Protein AF-A0A531K953-F1 (afdb_monomer)

Mean predicted aligned error: 4.51 Å

Sequence (138 aa):
IKDQQAKLQPLRGEAFYTGSAIDYRPGVRIDRIDAGRRRLELSDGGTLPFDRLILATGSRPRMLSLPGSELSGVVSLRSLADARLIRELSAQSEDVVILGGGFIGLEIAATLKAAGRKVTVVEAVDRLLGRAVAPILS

Secondary structure (DSSP, 8-state):
---SS-PPPPSS-HHHHHHTT----TTPPEEEEETTTTEEEETTS-EEE-SS-------------STTTTSTT----SSHHHHHHHHHHHHT-SEEEEE--SHHHHHHHHHHHHTT-EEEEE-SSSSTTTTTS-GGG-

pLDDT: mean 93.87, std 5.38, range [62.56, 98.5]

Nearest PDB structures (foldseek):
  3fg2-assembly1_P  TM=9.325E-01  e=6.507E-09  Rhodopseudomonas palustris
  4emi-assembly1_A  TM=9.311E-01  e=1.247E-07  Pseudomonas putida
  4h4z-assembly1_A  TM=8.963E-01  e=4.089E-06  Acidovorax sp. KKS102
  8pxk-assembly1_A  TM=8.975E-01  e=4.089E-06  Pseudomonas sp. KKS102
  4h4p-assembly1_A  TM=8.863E-01  e=5.348E-06  Acidovorax sp. KKS102

Solvent-accessible surface area (backbone atoms only — not comparable to full-atom values): 9043 Å² total; per-residue (Å²): 90,88,60,92,81,71,68,94,74,70,98,62,62,72,67,58,34,64,76,65,76,45,92,80,64,83,94,66,48,78,75,44,79,39,77,92,79,30,31,36,34,32,72,86,75,45,72,45,78,53,95,73,86,85,91,81,84,80,84,77,82,84,78,68,95,53,97,67,49,82,39,92,87,56,79,72,80,86,50,74,65,35,34,47,50,52,40,60,55,49,72,79,37,60,71,45,80,37,85,37,39,39,69,72,40,47,56,50,44,53,53,42,40,76,70,73,33,49,64,46,77,47,55,94,59,100,49,48,37,63,92,79,52,63,73,90,82,80

Structure (mmCIF, N/CA/C/O backbone):
data_AF-A0A531K953-F1
#
_entry.id   AF-A0A531K953-F1
#
loop_
_atom_site.group_PDB
_atom_site.id
_atom_site.type_symbol
_atom_site.label_atom_id
_atom_site.label_alt_id
_atom_site.label_comp_id
_atom_site.label_asym_id
_atom_site.label_entity_id
_atom_site.label_seq_id
_atom_site.pdbx_PDB_ins_code
_atom_site.Cartn_x
_atom_site.Cartn_y
_atom_site.Cartn_z
_atom_site.occupancy
_atom_site.B_iso_or_equiv
_atom_site.auth_seq_id
_atom_site.auth_comp_id
_atom_site.auth_asym_id
_atom_site.auth_atom_id
_atom_site.pdbx_PDB_model_num
ATOM 1 N N . ILE A 1 1 ? 2.389 5.217 10.455 1.00 62.56 1 ILE A N 1
ATOM 2 C CA . ILE A 1 1 ? 1.721 5.127 11.785 1.00 62.56 1 ILE A CA 1
ATOM 3 C C . ILE A 1 1 ? 2.684 4.999 12.973 1.00 62.56 1 ILE A C 1
ATOM 5 O O . ILE A 1 1 ? 2.381 5.552 14.020 1.00 62.56 1 ILE A O 1
ATOM 9 N N . LYS A 1 2 ? 3.845 4.335 12.865 1.00 73.81 2 LYS A N 1
ATOM 10 C CA . LYS A 1 2 ? 4.760 4.185 14.019 1.00 73.81 2 LYS A CA 1
ATOM 11 C C . LYS A 1 2 ? 5.747 5.354 14.155 1.00 73.81 2 LYS A C 1
ATOM 13 O O . LYS A 1 2 ? 5.699 6.061 15.147 1.00 73.81 2 LYS A O 1
ATOM 18 N N . ASP A 1 3 ? 6.455 5.711 13.087 1.00 80.06 3 ASP A N 1
ATOM 19 C CA . ASP A 1 3 ? 7.353 6.882 13.032 1.00 80.06 3 ASP A CA 1
ATOM 20 C C . ASP A 1 3 ? 6.767 8.022 12.161 1.00 80.06 3 ASP A C 1
ATOM 22 O O . ASP A 1 3 ? 6.107 7.755 11.149 1.00 80.06 3 ASP A O 1
ATOM 26 N N . GLN A 1 4 ? 6.851 9.276 12.621 1.00 71.62 4 GLN A N 1
ATOM 27 C CA . GLN A 1 4 ? 6.382 10.470 11.892 1.00 71.62 4 GLN A CA 1
ATOM 28 C C . GLN A 1 4 ? 7.381 10.925 10.825 1.00 71.62 4 GLN A C 1
ATOM 30 O O . GLN A 1 4 ? 6.971 11.425 9.781 1.00 71.62 4 GLN A O 1
ATOM 35 N N . GLN A 1 5 ? 8.674 10.719 11.063 1.00 79.06 5 GLN A N 1
ATOM 36 C CA . GLN A 1 5 ? 9.751 11.150 10.174 1.00 79.06 5 GLN A CA 1
ATOM 37 C C . GLN A 1 5 ? 10.170 10.053 9.190 1.00 79.06 5 GLN A C 1
ATOM 39 O O . GLN A 1 5 ? 11.076 10.268 8.386 1.00 79.06 5 GLN A O 1
ATOM 44 N N . ALA A 1 6 ? 9.485 8.904 9.213 1.00 78.12 6 ALA A N 1
ATOM 45 C CA . ALA A 1 6 ? 9.732 7.780 8.324 1.00 78.12 6 ALA A CA 1
ATOM 46 C C . ALA A 1 6 ? 9.806 8.235 6.858 1.00 78.12 6 ALA A C 1
ATOM 48 O O . ALA A 1 6 ? 8.817 8.686 6.262 1.00 78.12 6 ALA A O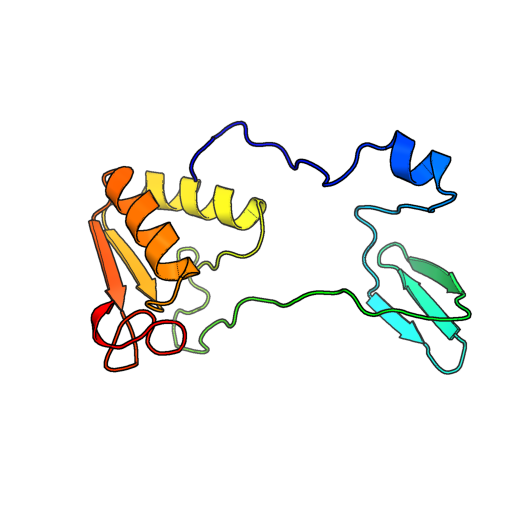 1
ATOM 49 N N . LYS A 1 7 ? 10.997 8.095 6.276 1.00 80.94 7 LYS A N 1
ATOM 50 C CA . LYS A 1 7 ? 11.269 8.309 4.852 1.00 80.94 7 LYS A CA 1
ATOM 51 C C . LYS A 1 7 ? 11.143 6.983 4.107 1.00 80.94 7 LYS A C 1
ATOM 53 O O . LYS A 1 7 ? 11.294 5.916 4.700 1.00 80.94 7 LYS A O 1
ATOM 58 N N . LEU A 1 8 ? 10.878 7.050 2.803 1.00 81.25 8 LEU A N 1
ATOM 59 C CA . LEU A 1 8 ? 11.010 5.872 1.947 1.00 81.25 8 LEU A CA 1
ATOM 60 C C . LEU A 1 8 ? 12.460 5.392 2.020 1.00 81.25 8 LEU A C 1
ATOM 62 O O . LEU A 1 8 ? 13.374 6.137 1.675 1.00 81.25 8 LEU A O 1
ATOM 66 N N . GLN A 1 9 ? 12.652 4.165 2.492 1.00 82.19 9 GLN A N 1
ATOM 67 C CA . GLN A 1 9 ? 13.951 3.510 2.492 1.00 82.19 9 GLN A CA 1
ATOM 68 C C . GLN A 1 9 ? 14.014 2.585 1.277 1.00 82.19 9 GLN A C 1
ATOM 70 O O . GLN A 1 9 ? 13.210 1.652 1.187 1.00 82.19 9 GLN A O 1
ATOM 75 N N . PRO A 1 10 ? 14.916 2.835 0.315 1.00 86.12 10 PRO A N 1
ATOM 76 C CA . PRO A 1 10 ? 15.090 1.915 -0.792 1.00 86.12 10 PRO A CA 1
ATOM 77 C C . PRO A 1 10 ? 15.714 0.612 -0.276 1.00 86.12 10 PRO A C 1
ATOM 79 O O . PRO A 1 10 ? 16.530 0.617 0.643 1.00 86.12 10 PRO A O 1
ATOM 82 N N . LEU A 1 11 ? 15.360 -0.520 -0.891 1.00 90.12 11 LEU A N 1
ATOM 83 C CA . LEU A 1 11 ? 15.914 -1.829 -0.510 1.00 90.12 11 LEU A CA 1
ATOM 84 C C . LEU A 1 11 ? 17.431 -1.928 -0.755 1.00 90.12 11 LEU A C 1
ATOM 86 O O . LEU A 1 11 ? 18.113 -2.755 -0.145 1.00 90.12 11 LEU A O 1
ATOM 90 N N . ARG A 1 12 ? 17.950 -1.112 -1.677 1.00 93.44 12 ARG A N 1
ATOM 91 C CA . ARG A 1 12 ? 19.366 -0.978 -2.032 1.00 93.44 12 ARG A CA 1
ATOM 92 C C . ARG A 1 12 ? 19.687 0.495 -2.271 1.00 93.44 12 ARG A C 1
ATOM 94 O O . ARG A 1 12 ? 18.834 1.228 -2.766 1.00 93.44 12 ARG A O 1
ATOM 101 N N . GLY A 1 13 ? 20.902 0.916 -1.924 1.00 90.94 13 GLY A N 1
ATOM 102 C CA . GLY A 1 13 ? 21.390 2.266 -2.219 1.00 90.94 13 GLY A CA 1
ATOM 103 C C . GLY A 1 13 ? 21.644 2.477 -3.714 1.00 90.94 13 GLY A C 1
ATOM 104 O O . GLY A 1 13 ? 21.780 1.515 -4.465 1.00 90.94 13 GLY A O 1
ATOM 105 N N . GLU A 1 14 ? 21.741 3.734 -4.140 1.00 88.81 14 GLU A N 1
ATOM 106 C CA . GLU A 1 14 ? 21.890 4.123 -5.551 1.00 88.81 14 GLU A CA 1
ATOM 107 C C . GLU A 1 14 ? 23.093 3.461 -6.247 1.00 88.81 14 GLU A C 1
ATOM 109 O O . GLU A 1 14 ? 22.958 2.941 -7.353 1.00 88.81 14 GLU A O 1
ATOM 114 N N . ALA A 1 15 ? 24.231 3.370 -5.547 1.00 92.38 15 ALA A N 1
ATOM 115 C CA . ALA A 1 15 ? 25.461 2.750 -6.046 1.00 92.38 15 ALA A CA 1
ATOM 116 C C . ALA A 1 15 ? 25.292 1.284 -6.493 1.00 92.38 15 ALA A C 1
ATOM 118 O O . ALA A 1 15 ? 26.032 0.811 -7.351 1.00 92.38 15 ALA A O 1
ATOM 119 N N . PHE A 1 16 ? 24.317 0.557 -5.935 1.00 95.62 16 PHE A N 1
ATOM 120 C CA . PHE A 1 16 ? 24.026 -0.811 -6.362 1.00 95.62 16 PHE A CA 1
ATOM 121 C C . PHE A 1 16 ? 23.500 -0.853 -7.800 1.00 95.62 16 PHE A C 1
ATOM 123 O O . PHE A 1 16 ? 23.901 -1.721 -8.571 1.00 95.62 16 PHE A O 1
ATOM 130 N N . TYR A 1 17 ? 22.612 0.074 -8.166 1.00 94.19 17 TYR A N 1
ATOM 131 C CA . TYR A 1 17 ? 21.975 0.083 -9.482 1.00 94.19 17 TYR A CA 1
ATOM 132 C C . TYR A 1 17 ? 22.972 0.484 -10.564 1.00 94.19 17 TYR A C 1
ATOM 134 O O . TYR A 1 17 ? 23.128 -0.240 -11.545 1.00 94.19 17 TYR A O 1
ATOM 142 N N . THR A 1 18 ? 23.717 1.572 -10.342 1.00 92.19 18 THR A N 1
ATOM 143 C CA . THR A 1 18 ? 24.754 2.026 -11.279 1.00 92.19 18 THR A CA 1
ATOM 144 C C . THR A 1 18 ? 25.864 0.987 -11.432 1.00 92.19 18 THR A C 1
ATOM 146 O O . THR A 1 18 ? 26.222 0.642 -12.557 1.00 92.19 18 THR A O 1
ATOM 149 N N . GLY A 1 19 ? 26.342 0.408 -10.324 1.00 95.94 19 GLY A N 1
ATOM 150 C CA . GLY A 1 19 ? 27.360 -0.647 -10.333 1.00 95.94 19 GLY A CA 1
ATOM 151 C C . GLY A 1 19 ? 26.906 -1.968 -10.967 1.00 95.94 19 GLY A C 1
ATOM 152 O O . GLY A 1 19 ? 27.748 -2.747 -11.404 1.00 95.94 19 GLY A O 1
ATOM 153 N N . SER A 1 20 ? 25.594 -2.210 -11.058 1.00 96.81 20 SER A N 1
ATOM 154 C CA . SER A 1 20 ? 25.011 -3.416 -11.669 1.00 96.81 20 SER A CA 1
ATOM 155 C C . SER A 1 20 ? 24.459 -3.178 -13.080 1.00 96.81 20 SER A C 1
ATOM 157 O O . SER A 1 20 ? 23.746 -4.036 -13.597 1.00 96.81 20 SER A O 1
ATOM 159 N N . ALA A 1 21 ? 24.747 -2.021 -13.692 1.00 95.25 21 ALA A N 1
ATOM 160 C CA . ALA A 1 21 ? 24.204 -1.613 -14.993 1.00 95.25 21 ALA A CA 1
ATOM 161 C C . ALA A 1 21 ? 22.660 -1.656 -15.063 1.00 95.25 21 ALA A C 1
ATOM 163 O O . ALA A 1 21 ? 22.073 -2.030 -16.078 1.00 95.25 21 ALA A O 1
ATOM 164 N N . ILE A 1 22 ? 21.994 -1.270 -13.971 1.00 95.88 22 ILE A N 1
ATOM 165 C CA . ILE A 1 22 ? 20.535 -1.175 -13.885 1.00 95.88 22 ILE A CA 1
ATOM 166 C C . ILE A 1 22 ? 20.122 0.285 -14.076 1.00 95.88 22 ILE A C 1
ATOM 168 O O . ILE A 1 22 ? 20.401 1.133 -13.230 1.00 95.88 22 ILE A O 1
ATOM 172 N N . ASP A 1 23 ? 19.399 0.562 -15.161 1.00 93.69 23 ASP A N 1
ATOM 173 C CA . ASP A 1 23 ? 18.714 1.841 -15.365 1.00 93.69 23 ASP A CA 1
ATOM 174 C C . ASP A 1 23 ? 17.455 1.899 -14.481 1.00 93.69 23 ASP A C 1
ATOM 176 O O . ASP A 1 23 ? 16.412 1.314 -14.790 1.00 93.69 23 ASP A O 1
ATOM 180 N N . TYR A 1 24 ? 17.579 2.555 -13.327 1.00 93.06 24 TYR A N 1
ATOM 181 C CA . TYR A 1 24 ? 16.508 2.689 -12.346 1.00 93.06 24 TYR A CA 1
ATOM 182 C C . TYR A 1 24 ? 15.767 4.019 -12.517 1.00 93.06 24 TYR A C 1
ATOM 184 O O . TYR A 1 24 ? 16.327 5.089 -12.293 1.00 93.06 24 TYR A O 1
ATOM 192 N N . ARG A 1 25 ? 14.473 3.945 -12.854 1.00 91.88 25 ARG A N 1
ATOM 193 C CA . ARG A 1 25 ? 13.619 5.111 -13.145 1.00 91.88 25 ARG A CA 1
ATOM 194 C C . ARG A 1 25 ? 12.462 5.248 -12.141 1.00 91.88 25 ARG A C 1
ATOM 196 O O . ARG A 1 25 ? 11.319 4.925 -12.474 1.00 91.88 25 ARG A O 1
ATOM 203 N N . PRO A 1 26 ? 12.720 5.671 -10.888 1.00 90.00 26 PRO A N 1
ATOM 204 C CA . PRO A 1 26 ? 11.663 5.865 -9.899 1.00 90.00 26 PRO A CA 1
ATOM 205 C C . PRO A 1 26 ? 10.718 6.993 -10.319 1.00 90.00 26 PRO A C 1
ATOM 207 O O . PRO A 1 26 ? 11.117 7.946 -10.979 1.00 90.00 26 PRO A O 1
ATOM 210 N N . GLY A 1 27 ? 9.451 6.901 -9.916 1.00 89.38 27 GLY A N 1
ATOM 211 C CA . GLY A 1 27 ? 8.443 7.919 -10.234 1.00 89.38 27 GLY A CA 1
ATOM 212 C C . GLY A 1 27 ? 7.907 7.869 -11.670 1.00 89.38 27 GLY A C 1
ATOM 213 O O . GLY A 1 27 ? 6.906 8.521 -11.949 1.00 89.38 27 GLY A O 1
ATOM 214 N N . VAL A 1 28 ? 8.494 7.057 -12.553 1.00 95.19 28 VAL A N 1
ATOM 215 C CA . VAL A 1 28 ? 7.985 6.831 -13.910 1.00 95.19 28 VAL A CA 1
ATOM 216 C C . VAL A 1 28 ? 6.954 5.706 -13.884 1.00 95.19 28 VAL A C 1
ATOM 218 O O . VAL A 1 28 ? 7.267 4.566 -13.533 1.00 95.19 28 VAL A O 1
ATOM 221 N N . ARG A 1 29 ? 5.709 6.011 -14.260 1.00 97.06 29 ARG A N 1
ATOM 222 C CA . ARG A 1 29 ? 4.643 5.012 -14.387 1.00 97.06 29 ARG A CA 1
ATOM 223 C C . ARG A 1 29 ? 4.548 4.541 -15.836 1.00 97.06 29 ARG A C 1
ATOM 225 O O . ARG A 1 29 ? 4.657 5.339 -16.760 1.00 97.06 29 ARG A O 1
ATOM 232 N N . ILE A 1 30 ? 4.324 3.243 -16.027 1.00 97.81 30 ILE A N 1
ATOM 233 C CA . ILE A 1 30 ? 3.972 2.675 -17.332 1.00 97.81 30 ILE A CA 1
ATOM 234 C C . ILE A 1 30 ? 2.451 2.726 -17.473 1.00 97.81 30 ILE A C 1
ATOM 236 O O . ILE A 1 30 ? 1.751 2.096 -16.678 1.00 97.81 30 ILE A O 1
ATOM 240 N N . ASP A 1 31 ? 1.954 3.454 -18.470 1.00 97.19 31 ASP A N 1
ATOM 241 C CA . ASP A 1 31 ? 0.518 3.610 -18.729 1.00 97.19 31 ASP A CA 1
ATOM 242 C C . ASP A 1 31 ? 0.001 2.572 -19.733 1.00 97.19 31 ASP A C 1
ATOM 244 O O . ASP A 1 31 ? -1.120 2.078 -19.588 1.00 97.19 31 ASP A O 1
ATOM 248 N N . ARG A 1 32 ? 0.823 2.174 -20.717 1.00 97.69 32 ARG A N 1
ATOM 249 C CA . ARG A 1 32 ? 0.450 1.156 -21.711 1.00 97.69 32 ARG A CA 1
ATOM 250 C C . ARG A 1 32 ? 1.608 0.234 -22.069 1.00 97.69 32 ARG A C 1
ATOM 252 O O . ARG A 1 32 ? 2.762 0.649 -22.145 1.00 97.69 32 ARG A O 1
ATOM 259 N N . ILE A 1 33 ? 1.267 -1.023 -22.350 1.00 98.31 33 ILE A N 1
ATOM 260 C CA . ILE A 1 33 ? 2.164 -2.016 -22.944 1.00 98.31 33 ILE A CA 1
ATOM 261 C C . ILE A 1 33 ? 1.677 -2.302 -24.366 1.00 98.31 33 ILE A C 1
ATOM 263 O O . ILE A 1 33 ? 0.561 -2.779 -24.566 1.00 98.31 33 ILE A O 1
ATOM 267 N N . ASP A 1 34 ? 2.525 -2.037 -25.353 1.00 96.94 34 ASP A N 1
ATOM 268 C CA . ASP A 1 34 ? 2.347 -2.448 -26.741 1.00 96.94 34 ASP A CA 1
ATOM 269 C C . ASP A 1 34 ? 3.208 -3.684 -27.010 1.00 96.94 34 ASP A C 1
ATOM 271 O O . ASP A 1 34 ? 4.383 -3.585 -27.365 1.00 96.94 34 ASP A O 1
ATOM 275 N N . ALA A 1 35 ? 2.643 -4.872 -26.789 1.00 95.81 35 ALA A N 1
ATOM 276 C CA . ALA A 1 35 ? 3.384 -6.120 -26.962 1.00 95.81 35 ALA A CA 1
ATOM 277 C C . ALA A 1 35 ? 3.727 -6.403 -28.436 1.00 95.81 35 ALA A C 1
ATOM 279 O O . ALA A 1 35 ? 4.778 -6.980 -28.712 1.00 95.81 35 ALA A O 1
ATOM 280 N N . GLY A 1 36 ? 2.880 -5.963 -29.375 1.00 96.56 36 GLY A N 1
ATOM 281 C CA . GLY A 1 36 ? 3.092 -6.160 -30.811 1.00 96.56 36 GLY A CA 1
ATOM 282 C C . GLY A 1 36 ? 4.297 -5.378 -31.329 1.00 96.56 36 GLY A C 1
ATOM 283 O O . GLY A 1 36 ? 5.107 -5.913 -32.080 1.00 96.56 36 GLY A O 1
ATOM 284 N N . ARG A 1 37 ? 4.460 -4.133 -30.868 1.00 97.06 37 ARG A N 1
ATOM 285 C CA . ARG A 1 37 ? 5.617 -3.279 -31.194 1.00 97.06 37 ARG A CA 1
ATOM 286 C C . ARG A 1 37 ? 6.755 -3.372 -30.177 1.00 97.06 37 ARG A C 1
ATOM 288 O O . ARG A 1 37 ? 7.750 -2.672 -30.324 1.00 97.06 37 ARG A O 1
ATOM 295 N N . ARG A 1 38 ? 6.585 -4.200 -29.142 1.00 97.88 38 ARG A N 1
ATOM 296 C CA . ARG A 1 38 ? 7.469 -4.331 -27.976 1.00 97.88 38 ARG A CA 1
ATOM 297 C C . ARG A 1 38 ? 7.898 -2.984 -27.386 1.00 97.88 38 ARG A C 1
ATOM 299 O O . ARG A 1 38 ? 9.083 -2.694 -27.224 1.00 97.88 38 ARG A O 1
ATOM 306 N N . ARG A 1 39 ? 6.908 -2.142 -27.086 1.00 98.12 39 ARG A N 1
ATOM 307 C CA . ARG A 1 39 ? 7.108 -0.782 -26.575 1.00 98.12 39 ARG A CA 1
ATOM 308 C C . ARG A 1 39 ? 6.245 -0.517 -25.347 1.00 98.12 39 ARG A C 1
ATOM 310 O O . ARG A 1 39 ? 5.099 -0.948 -25.282 1.00 98.12 39 ARG A O 1
ATOM 317 N N . LEU A 1 40 ? 6.786 0.219 -24.389 1.00 98.00 40 LEU A N 1
ATOM 318 C CA . LEU A 1 40 ? 6.062 0.784 -23.256 1.00 98.00 40 LEU A CA 1
ATOM 319 C C . LEU A 1 40 ? 5.738 2.248 -23.541 1.00 98.00 40 LEU A C 1
ATOM 321 O O . LEU A 1 40 ? 6.551 2.952 -24.140 1.00 98.00 40 LEU A O 1
ATOM 325 N N . GLU A 1 41 ? 4.576 2.699 -23.086 1.00 97.88 41 GLU A N 1
ATOM 326 C CA . GLU A 1 41 ? 4.217 4.116 -23.036 1.00 97.88 41 GLU A CA 1
ATOM 327 C C . GLU A 1 41 ? 4.249 4.570 -21.584 1.00 97.88 41 GLU A C 1
ATOM 329 O O . GLU A 1 41 ? 3.663 3.935 -20.700 1.00 97.88 41 GLU A O 1
ATOM 334 N N . LEU A 1 42 ? 5.007 5.631 -21.349 1.00 97.38 42 LEU A N 1
ATOM 335 C CA . LEU A 1 42 ? 5.302 6.167 -20.034 1.00 97.38 42 LEU A CA 1
ATOM 336 C C . LEU A 1 42 ? 4.338 7.315 -19.721 1.00 97.38 42 LEU A C 1
ATOM 338 O O . LEU A 1 42 ? 3.860 8.005 -20.620 1.00 97.38 42 LEU A O 1
ATOM 342 N N . SER A 1 43 ? 4.089 7.559 -18.438 1.00 96.19 43 SER A N 1
ATOM 343 C CA . SER A 1 43 ? 3.189 8.625 -17.983 1.00 96.19 43 SER A CA 1
ATOM 344 C C . SER A 1 43 ? 3.665 10.042 -18.311 1.00 96.19 43 SER A C 1
ATOM 346 O O . SER A 1 43 ? 2.888 10.985 -18.212 1.00 96.19 43 SER A O 1
ATOM 348 N N . ASP A 1 44 ? 4.937 10.209 -18.670 1.00 94.00 44 ASP A N 1
ATOM 349 C CA . ASP A 1 44 ? 5.525 11.473 -19.129 1.00 94.00 44 ASP A CA 1
ATOM 350 C C . ASP A 1 44 ? 5.399 11.674 -20.656 1.00 94.00 44 ASP A C 1
ATOM 352 O O . ASP A 1 44 ? 5.946 12.627 -21.206 1.00 94.00 44 ASP A O 1
ATOM 356 N N . GLY A 1 45 ? 4.682 10.780 -21.351 1.00 93.94 45 GLY A N 1
ATOM 357 C CA . GLY A 1 45 ? 4.542 10.775 -22.810 1.00 93.94 45 GLY A CA 1
ATOM 358 C C . GLY A 1 45 ? 5.709 10.104 -23.544 1.00 93.94 45 GLY A C 1
ATOM 359 O O . GLY A 1 45 ? 5.660 9.945 -24.765 1.00 93.94 45 GLY A O 1
ATOM 360 N N . GLY A 1 46 ? 6.747 9.683 -22.818 1.00 95.31 46 GLY A N 1
ATOM 361 C CA . GLY A 1 46 ? 7.883 8.955 -23.353 1.00 95.31 46 GLY A CA 1
ATOM 362 C C . GLY A 1 46 ? 7.536 7.529 -23.773 1.00 95.31 46 GLY A C 1
ATOM 363 O O . GLY A 1 46 ? 6.473 6.978 -23.473 1.00 95.31 46 GLY A O 1
ATOM 364 N N . THR A 1 47 ? 8.475 6.899 -24.478 1.00 97.00 47 THR A N 1
ATOM 365 C CA . THR A 1 47 ? 8.330 5.504 -24.898 1.00 97.00 47 THR A CA 1
ATOM 366 C C . THR A 1 47 ? 9.621 4.736 -24.678 1.00 97.00 47 THR A C 1
ATOM 368 O O . THR A 1 47 ? 10.705 5.300 -24.829 1.00 97.00 47 THR A O 1
ATOM 371 N N . LEU A 1 48 ? 9.509 3.457 -24.318 1.00 97.31 48 LEU A N 1
ATOM 372 C CA . LEU A 1 48 ? 10.663 2.600 -24.044 1.00 97.31 48 LEU A CA 1
ATOM 373 C C . LEU A 1 48 ? 10.527 1.265 -24.792 1.00 97.31 48 LEU A C 1
ATOM 375 O O . LEU A 1 48 ? 9.531 0.569 -24.580 1.00 97.31 48 LEU A O 1
ATOM 379 N N . PRO A 1 49 ? 11.470 0.891 -25.673 1.00 97.81 49 PRO A N 1
ATOM 380 C CA . PRO A 1 49 ? 11.461 -0.427 -26.300 1.00 97.81 49 PRO A CA 1
ATOM 381 C C . PRO A 1 49 ? 11.875 -1.515 -25.299 1.00 97.81 49 PRO A C 1
ATOM 383 O O . PRO A 1 49 ? 12.569 -1.239 -24.321 1.00 97.81 49 PRO A O 1
ATOM 386 N N . PHE A 1 50 ? 11.478 -2.761 -25.554 1.00 97.88 50 PHE A N 1
ATOM 387 C CA . PHE A 1 50 ? 11.940 -3.913 -24.780 1.00 97.88 50 PHE A CA 1
ATOM 388 C C . PHE A 1 50 ? 12.092 -5.171 -25.643 1.00 97.88 50 PHE A C 1
ATOM 390 O O . PHE A 1 50 ? 11.331 -5.401 -26.575 1.00 97.88 50 PHE A O 1
ATOM 397 N N . ASP A 1 51 ? 13.018 -6.058 -25.280 1.00 97.81 51 ASP A N 1
ATOM 398 C CA . ASP A 1 51 ? 13.095 -7.411 -25.861 1.00 97.81 51 ASP A CA 1
ATOM 399 C C . ASP A 1 51 ? 12.354 -8.450 -25.018 1.00 97.81 51 ASP A C 1
ATOM 401 O O . ASP A 1 51 ? 11.794 -9.433 -25.523 1.00 97.81 51 ASP A O 1
ATOM 405 N N . ARG A 1 52 ? 12.369 -8.228 -23.702 1.00 97.69 52 ARG A N 1
ATOM 406 C CA . ARG A 1 52 ? 11.715 -9.033 -22.674 1.00 97.69 52 ARG A CA 1
ATOM 407 C C . ARG A 1 52 ? 11.098 -8.093 -21.648 1.00 97.69 52 ARG A C 1
ATOM 409 O O . ARG A 1 52 ? 11.707 -7.093 -21.284 1.00 97.69 52 ARG A O 1
ATOM 416 N N . LEU A 1 53 ? 9.897 -8.432 -21.190 1.00 97.69 53 LEU A N 1
ATOM 417 C CA . LEU A 1 53 ? 9.151 -7.646 -20.214 1.00 97.69 53 LEU A CA 1
ATOM 418 C C . LEU A 1 53 ? 8.776 -8.526 -19.023 1.00 97.69 53 LEU A C 1
ATOM 420 O O . LEU A 1 53 ? 8.140 -9.563 -19.196 1.00 97.69 53 LEU A O 1
ATOM 424 N N . ILE A 1 54 ? 9.152 -8.088 -17.822 1.00 97.62 54 ILE A N 1
ATOM 425 C CA . ILE A 1 54 ? 8.748 -8.707 -16.557 1.00 97.62 54 ILE A CA 1
ATOM 426 C C . ILE A 1 54 ? 7.729 -7.786 -15.890 1.00 97.62 54 ILE A C 1
ATOM 428 O O . ILE A 1 54 ? 8.013 -6.616 -15.633 1.00 97.62 54 ILE A O 1
ATOM 432 N N . LEU A 1 55 ? 6.545 -8.316 -15.587 1.00 97.00 55 LEU A N 1
ATOM 433 C CA . LEU A 1 55 ? 5.515 -7.581 -14.860 1.00 97.00 55 LEU A CA 1
ATOM 434 C C . LEU A 1 55 ? 5.681 -7.806 -13.357 1.00 97.00 55 LEU A C 1
ATOM 436 O O . LEU A 1 55 ? 5.375 -8.874 -12.837 1.00 97.00 55 LEU A O 1
ATOM 440 N N . ALA A 1 56 ? 6.151 -6.771 -12.665 1.00 97.00 56 ALA A N 1
ATOM 441 C CA . ALA A 1 56 ? 6.359 -6.759 -11.217 1.00 97.00 56 ALA A CA 1
ATOM 442 C C . ALA A 1 56 ? 5.517 -5.666 -10.526 1.00 97.00 56 ALA A C 1
ATOM 444 O O . ALA A 1 56 ? 5.956 -5.017 -9.581 1.00 97.00 56 ALA A O 1
ATOM 445 N N . THR A 1 57 ? 4.289 -5.433 -11.002 1.00 96.06 57 THR A N 1
ATOM 446 C CA . THR A 1 57 ? 3.424 -4.310 -10.580 1.00 96.06 57 THR A CA 1
ATOM 447 C C . THR A 1 57 ? 2.766 -4.490 -9.207 1.00 96.06 57 THR A C 1
ATOM 449 O O . THR A 1 57 ? 2.069 -3.594 -8.728 1.00 96.06 57 THR A O 1
ATOM 452 N N . GLY A 1 58 ? 2.955 -5.645 -8.563 1.00 96.25 58 GLY A N 1
ATOM 453 C CA . GLY A 1 58 ? 2.347 -5.965 -7.275 1.00 96.25 58 GLY A CA 1
ATOM 454 C C . GLY A 1 58 ? 0.817 -6.032 -7.332 1.00 96.25 58 GLY A C 1
ATOM 455 O O . GLY A 1 58 ? 0.232 -6.476 -8.319 1.00 96.25 58 GLY A O 1
ATOM 456 N N . SER A 1 59 ? 0.161 -5.609 -6.250 1.00 95.88 59 SER A N 1
ATOM 457 C CA . SER A 1 59 ? -1.298 -5.669 -6.088 1.00 95.88 59 SER A CA 1
ATOM 458 C C . SER A 1 59 ? -1.841 -4.403 -5.426 1.00 95.88 59 SER A C 1
ATOM 460 O O . SER A 1 59 ? -1.090 -3.638 -4.810 1.00 95.88 59 SER A O 1
ATOM 462 N N . ARG A 1 60 ? -3.159 -4.206 -5.529 1.00 95.06 60 ARG A N 1
ATOM 463 C CA . ARG A 1 60 ? -3.901 -3.094 -4.920 1.00 95.06 60 ARG A CA 1
ATOM 464 C C . ARG A 1 60 ? -4.877 -3.619 -3.859 1.00 95.06 60 ARG A C 1
ATOM 466 O O . ARG A 1 60 ? -5.376 -4.735 -4.026 1.00 95.06 60 ARG A O 1
ATOM 473 N N . PRO A 1 61 ? -5.161 -2.853 -2.789 1.00 95.44 61 PRO A N 1
ATOM 474 C CA . PRO A 1 61 ? -6.228 -3.191 -1.856 1.00 95.44 61 PRO A CA 1
ATOM 475 C C . PRO A 1 61 ? -7.570 -3.321 -2.576 1.00 95.44 61 PRO A C 1
ATOM 477 O O . PRO A 1 61 ? -7.867 -2.566 -3.501 1.00 95.44 61 PRO A O 1
ATOM 480 N N . ARG A 1 62 ? -8.390 -4.273 -2.132 1.00 93.56 62 ARG A N 1
ATOM 481 C CA . ARG A 1 62 ? -9.774 -4.394 -2.589 1.00 93.56 62 ARG A CA 1
ATOM 482 C C . ARG A 1 62 ? -10.636 -3.421 -1.793 1.00 93.56 62 ARG A C 1
ATOM 484 O O . ARG A 1 62 ? -10.829 -3.633 -0.598 1.00 93.56 62 ARG A O 1
ATOM 491 N N . MET A 1 63 ? -11.170 -2.404 -2.460 1.00 92.44 63 MET A N 1
ATOM 492 C CA . MET A 1 63 ? -12.203 -1.541 -1.886 1.00 92.44 63 MET A CA 1
ATOM 493 C C . MET A 1 63 ? -13.564 -2.237 -1.971 1.00 92.44 63 MET A C 1
ATOM 495 O O . MET A 1 63 ? -13.822 -3.003 -2.902 1.00 92.44 63 MET A O 1
ATOM 499 N N . LEU A 1 64 ? -14.420 -2.012 -0.976 1.00 91.00 64 LEU A N 1
ATOM 500 C CA . LEU A 1 64 ? -15.781 -2.537 -0.983 1.00 91.00 64 LEU A CA 1
ATOM 501 C C . LEU A 1 64 ? -16.693 -1.567 -1.736 1.00 91.00 64 LEU A C 1
ATOM 503 O O . LEU A 1 64 ? -16.718 -0.385 -1.419 1.00 91.00 64 LEU A O 1
ATOM 507 N N . SER A 1 65 ? -17.461 -2.069 -2.700 1.00 92.56 65 SER A N 1
ATOM 508 C CA . SER A 1 65 ? -18.444 -1.274 -3.441 1.00 92.56 65 SER A CA 1
ATOM 509 C C . SER A 1 65 ? -19.764 -1.228 -2.671 1.00 92.56 65 SER A C 1
ATOM 511 O O . SER A 1 65 ? -20.633 -2.074 -2.872 1.00 92.56 65 SER A O 1
ATOM 513 N N . LEU A 1 66 ? -19.895 -0.272 -1.751 1.00 92.25 66 LEU A N 1
ATOM 514 C CA . LEU A 1 66 ? -21.091 -0.077 -0.926 1.00 92.25 66 LEU A CA 1
ATOM 515 C C . LEU A 1 66 ? -21.369 1.415 -0.698 1.00 92.25 66 LEU A C 1
ATOM 517 O O . LEU A 1 66 ? -20.435 2.216 -0.776 1.00 92.25 66 LEU A O 1
ATOM 521 N N . PRO A 1 67 ? -22.626 1.815 -0.423 1.00 96.44 67 PRO A N 1
ATOM 522 C CA . PRO A 1 67 ? -22.955 3.213 -0.164 1.00 96.44 67 PRO A CA 1
ATOM 523 C C . PRO A 1 67 ? -22.059 3.814 0.928 1.00 96.44 67 PRO A C 1
ATOM 525 O O . PRO A 1 67 ? -21.990 3.291 2.036 1.00 96.44 67 PRO A O 1
ATOM 528 N N . GLY A 1 68 ? -21.364 4.906 0.600 1.00 94.12 68 GLY A N 1
ATOM 529 C CA . GLY A 1 68 ? -20.423 5.571 1.506 1.00 94.12 68 GLY A CA 1
ATOM 530 C C . GLY A 1 68 ? -18.965 5.097 1.417 1.00 94.12 68 GLY A C 1
ATOM 531 O O . GLY A 1 68 ? -18.139 5.620 2.159 1.00 94.12 68 GLY A O 1
ATOM 532 N N . SER A 1 69 ? -18.611 4.179 0.505 1.00 93.69 69 SER A N 1
ATOM 533 C CA . SER A 1 69 ? -17.218 3.725 0.310 1.00 93.69 69 SER A CA 1
ATOM 534 C C . SER A 1 69 ? -16.239 4.831 -0.093 1.00 93.69 69 SER A C 1
ATOM 536 O O . SER A 1 69 ? -15.041 4.679 0.114 1.00 93.69 69 SER A O 1
ATOM 538 N N . GLU A 1 70 ? -16.753 5.934 -0.642 1.00 93.31 70 GLU A N 1
ATOM 539 C CA . GLU A 1 70 ? -15.972 7.086 -1.109 1.00 93.31 70 GLU A CA 1
ATOM 540 C C . GLU A 1 70 ? -15.901 8.231 -0.081 1.00 93.31 70 GLU A C 1
ATOM 542 O O . GLU A 1 70 ? -15.381 9.306 -0.380 1.00 93.31 70 GLU A O 1
ATOM 547 N N .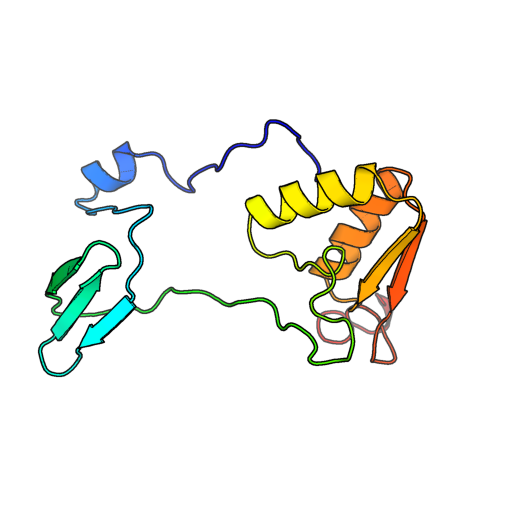 LEU A 1 71 ? -16.458 8.051 1.126 1.00 95.25 71 LEU A N 1
ATOM 548 C CA . LEU A 1 71 ? -16.343 9.054 2.189 1.00 95.25 71 LEU A CA 1
ATOM 549 C C . LEU A 1 71 ? -14.873 9.221 2.600 1.00 95.25 71 LEU A C 1
ATOM 551 O O . LEU A 1 71 ? -14.127 8.251 2.675 1.00 95.25 71 LEU A O 1
ATOM 555 N N . SER A 1 72 ? -14.464 10.445 2.941 1.00 91.69 72 SER A N 1
ATOM 556 C CA . SER A 1 72 ? -13.056 10.804 3.196 1.00 91.69 72 SER A CA 1
ATOM 557 C C . SER A 1 72 ? -12.366 10.013 4.318 1.00 91.69 72 SER A C 1
ATOM 559 O O . SER A 1 72 ? -11.140 9.919 4.333 1.00 91.69 72 SER A O 1
ATOM 561 N N . GLY A 1 73 ? -13.129 9.438 5.252 1.00 94.25 73 GLY A N 1
ATOM 562 C CA . GLY A 1 73 ? -12.613 8.572 6.318 1.00 94.25 73 GLY A CA 1
ATOM 563 C C . GLY A 1 73 ? -12.399 7.109 5.907 1.00 94.25 73 GLY A C 1
ATOM 564 O O . GLY A 1 73 ? -11.802 6.346 6.666 1.00 94.25 73 GLY A O 1
ATOM 565 N N . VAL A 1 74 ? -12.875 6.698 4.727 1.00 96.19 74 VAL A N 1
ATOM 566 C CA . VAL A 1 74 ? -12.750 5.328 4.219 1.00 96.19 74 VAL A CA 1
ATOM 567 C C . VAL A 1 74 ? -11.463 5.215 3.410 1.00 96.19 74 VAL A C 1
ATOM 569 O O . VAL A 1 74 ? -11.371 5.647 2.265 1.00 96.19 74 VAL A O 1
ATOM 572 N N . VAL A 1 75 ? -10.443 4.620 4.023 1.00 96.25 75 VAL A N 1
ATOM 573 C CA . VAL A 1 75 ? -9.099 4.496 3.442 1.00 96.25 75 VAL A CA 1
ATOM 574 C C . VAL A 1 75 ? -8.592 3.056 3.510 1.00 96.25 75 VAL A C 1
ATOM 576 O O . VAL A 1 75 ? -9.087 2.236 4.282 1.00 96.25 75 VAL A O 1
ATOM 579 N N . SER A 1 76 ? -7.580 2.736 2.703 1.00 96.56 76 SER A N 1
ATOM 580 C CA . SER A 1 76 ? -6.900 1.433 2.709 1.00 96.56 76 SER A CA 1
ATOM 581 C C . SER A 1 76 ? -5.413 1.593 3.021 1.00 96.56 76 SER A C 1
ATOM 583 O O . SER A 1 76 ? -4.906 2.708 2.997 1.00 96.56 76 SER A O 1
ATOM 585 N N . LEU A 1 77 ? -4.711 0.493 3.331 1.00 96.19 77 LEU A N 1
ATOM 586 C CA . LEU A 1 77 ? -3.263 0.489 3.567 1.00 96.19 77 LEU A CA 1
ATOM 587 C C . LEU A 1 77 ? -2.531 -0.377 2.534 1.00 96.19 77 LEU A C 1
ATOM 589 O O . LEU A 1 77 ? -2.652 -1.604 2.538 1.00 96.19 77 LEU A O 1
ATOM 593 N N . ARG A 1 78 ? -1.701 0.253 1.701 1.00 95.06 78 ARG A N 1
ATOM 594 C CA . ARG A 1 78 ? -0.727 -0.405 0.816 1.00 95.06 78 ARG A CA 1
ATOM 595 C C . ARG A 1 78 ? 0.601 0.336 0.734 1.00 95.06 78 ARG A C 1
ATOM 597 O O . ARG A 1 78 ? 1.644 -0.305 0.628 1.00 95.06 78 ARG A O 1
ATOM 604 N N . SER A 1 79 ? 0.556 1.662 0.734 1.00 92.69 79 SER A N 1
ATOM 605 C CA . SER A 1 79 ? 1.704 2.535 0.518 1.00 92.69 79 SER A CA 1
ATOM 606 C C . SER A 1 79 ? 2.135 3.263 1.797 1.00 92.69 79 SER A C 1
ATOM 608 O O . SER A 1 79 ? 1.421 3.296 2.802 1.00 92.69 79 SER A O 1
ATOM 610 N N . LEU A 1 80 ? 3.313 3.896 1.760 1.00 91.00 80 LEU A N 1
ATOM 611 C CA . LEU A 1 80 ? 3.730 4.796 2.839 1.00 91.00 80 LEU A CA 1
ATOM 612 C C . LEU A 1 80 ? 2.797 6.010 2.959 1.00 91.00 80 LEU A C 1
ATOM 614 O O . LEU A 1 80 ? 2.562 6.479 4.070 1.00 91.00 80 LEU A O 1
ATOM 618 N N . ALA A 1 81 ? 2.276 6.513 1.835 1.00 91.38 81 ALA A N 1
ATOM 619 C CA . ALA A 1 81 ? 1.344 7.636 1.833 1.00 91.38 81 ALA A CA 1
ATOM 620 C C . ALA A 1 81 ? 0.052 7.264 2.572 1.00 91.38 81 ALA A C 1
ATOM 622 O O . ALA A 1 81 ? -0.374 7.995 3.460 1.00 91.38 81 ALA A O 1
ATOM 623 N N . ASP A 1 82 ? -0.474 6.066 2.323 1.00 94.62 82 ASP A N 1
ATOM 624 C CA . ASP A 1 82 ? -1.640 5.528 3.025 1.00 94.62 82 ASP A CA 1
ATOM 625 C C . ASP A 1 82 ? -1.389 5.448 4.541 1.00 94.62 82 ASP A C 1
ATOM 627 O O . ASP A 1 82 ? -2.211 5.858 5.356 1.00 94.62 82 ASP A O 1
ATOM 631 N N . ALA A 1 83 ? -0.203 4.976 4.943 1.00 93.62 83 ALA A N 1
ATOM 632 C CA . ALA A 1 83 ? 0.184 4.869 6.350 1.00 93.62 83 ALA A CA 1
ATOM 633 C C . ALA A 1 83 ? 0.353 6.228 7.058 1.00 93.62 83 ALA A C 1
ATOM 635 O O . ALA A 1 83 ? 0.327 6.276 8.298 1.00 93.62 83 ALA A O 1
ATOM 636 N N . ARG A 1 84 ? 0.612 7.303 6.302 1.00 92.62 84 ARG A N 1
ATOM 637 C CA . ARG A 1 84 ? 0.633 8.688 6.795 1.00 92.62 84 ARG A CA 1
ATOM 638 C C . ARG A 1 84 ? -0.789 9.227 6.906 1.00 92.62 84 ARG A C 1
ATOM 640 O O . ARG A 1 84 ? -1.156 9.670 7.987 1.00 92.62 84 ARG A O 1
ATOM 647 N N . LEU A 1 85 ? -1.611 9.035 5.876 1.00 94.44 85 LEU A N 1
ATOM 648 C CA . LEU A 1 85 ? -3.020 9.425 5.882 1.00 94.44 85 LEU A CA 1
ATOM 649 C C . LEU A 1 85 ? -3.793 8.776 7.042 1.00 94.44 85 LEU A C 1
ATOM 651 O O . LEU A 1 85 ? -4.464 9.465 7.801 1.00 94.44 85 LEU A O 1
ATOM 655 N N . ILE A 1 86 ? -3.629 7.467 7.266 1.00 95.50 86 ILE A N 1
ATOM 656 C CA . ILE A 1 86 ? -4.257 6.769 8.402 1.00 95.50 86 ILE A CA 1
ATOM 657 C C . ILE A 1 86 ? -3.807 7.368 9.739 1.00 95.50 86 ILE A C 1
ATOM 659 O O . ILE A 1 86 ? -4.612 7.492 10.660 1.00 95.50 86 ILE A O 1
ATOM 663 N N . ARG A 1 87 ? -2.531 7.756 9.875 1.00 93.00 87 ARG A N 1
ATOM 664 C CA . ARG A 1 87 ? -2.045 8.426 11.091 1.00 93.00 87 ARG A CA 1
ATOM 665 C C . ARG A 1 87 ? -2.749 9.771 11.286 1.00 93.00 87 ARG A C 1
ATOM 667 O O . ARG A 1 87 ? -3.163 10.060 12.401 1.00 93.00 87 ARG A O 1
ATOM 674 N N . GLU A 1 88 ? -2.838 10.580 10.239 1.00 94.06 88 GLU A N 1
ATOM 675 C CA . GLU A 1 88 ? -3.451 11.911 10.291 1.00 94.06 88 GLU A CA 1
ATOM 676 C C . GLU A 1 88 ? -4.937 11.822 10.656 1.00 94.06 88 GLU A C 1
ATOM 678 O O . GLU A 1 88 ? -5.367 12.450 11.622 1.00 94.06 88 GLU A O 1
ATOM 683 N N . LEU A 1 89 ? -5.691 10.961 9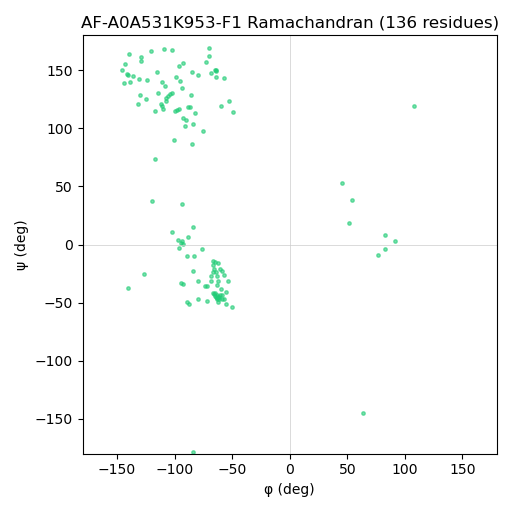.967 1.00 95.31 89 LEU A N 1
ATOM 684 C CA . LEU A 1 89 ? -7.117 10.741 10.227 1.00 95.31 89 LEU A CA 1
ATOM 685 C C . LEU A 1 89 ? -7.370 10.179 11.631 1.00 95.31 89 LEU A C 1
ATOM 687 O O . LEU A 1 89 ? -8.238 10.664 12.358 1.00 95.31 89 LEU A O 1
ATOM 691 N N . SER A 1 90 ? -6.589 9.174 12.043 1.00 94.19 90 SER A N 1
ATOM 692 C CA . SER A 1 90 ? -6.748 8.569 13.370 1.00 94.19 90 SER A CA 1
ATOM 693 C C . SER A 1 90 ? -6.357 9.513 14.500 1.00 94.19 90 SER A C 1
ATOM 695 O O . SER A 1 90 ? -6.914 9.389 15.582 1.00 94.19 90 SER A O 1
ATOM 697 N N . ALA A 1 91 ? -5.463 10.485 14.283 1.00 92.50 91 ALA A N 1
AT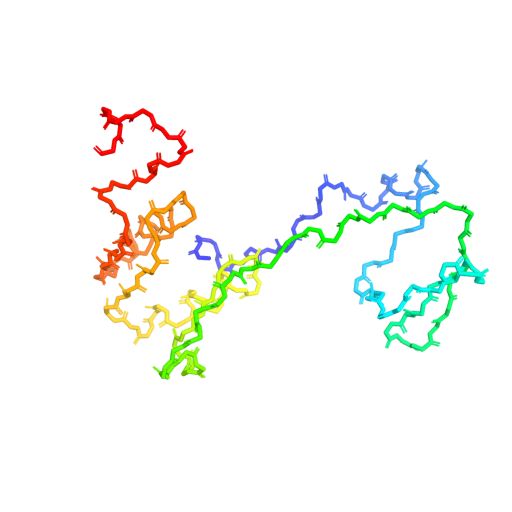OM 698 C CA . ALA A 1 91 ? -5.145 11.486 15.300 1.00 92.50 91 ALA A CA 1
ATOM 699 C C . ALA A 1 91 ? -6.364 12.347 15.673 1.00 92.50 91 ALA A C 1
ATOM 701 O O . ALA A 1 91 ? -6.496 12.737 16.833 1.00 92.50 91 ALA A O 1
ATOM 702 N N . GLN A 1 92 ? -7.256 12.576 14.706 1.00 93.44 92 GLN A N 1
ATOM 703 C CA . GLN A 1 92 ? -8.468 13.392 14.822 1.00 93.44 92 GLN A CA 1
ATOM 704 C C . GLN A 1 92 ? -9.722 12.571 15.169 1.00 93.44 92 GLN A C 1
ATOM 706 O O . GLN A 1 92 ? -10.809 13.130 15.266 1.00 93.44 92 GLN A O 1
ATOM 711 N N . SER A 1 93 ? -9.579 11.255 15.348 1.00 93.38 93 SER A N 1
ATOM 712 C CA . SER A 1 93 ? -10.692 10.328 15.578 1.00 93.38 93 SER A CA 1
ATOM 713 C C . SER A 1 93 ? -10.490 9.544 16.876 1.00 93.38 93 SER A C 1
ATOM 715 O O . SER A 1 93 ? -9.368 9.150 17.206 1.00 93.38 93 SER A O 1
ATOM 717 N N . GLU A 1 94 ? -11.564 9.299 17.623 1.00 94.88 94 GLU A N 1
ATOM 718 C CA . GLU A 1 94 ? -11.535 8.437 18.814 1.00 94.88 94 GLU A CA 1
ATOM 719 C C . GLU A 1 94 ? -11.811 6.974 18.444 1.00 94.88 94 GLU A C 1
ATOM 721 O O . GLU A 1 94 ? -11.030 6.082 18.791 1.00 94.88 94 GLU A O 1
ATOM 726 N N . ASP A 1 95 ? -12.879 6.745 17.677 1.00 97.94 95 ASP A N 1
ATOM 727 C CA . ASP A 1 95 ? -13.292 5.435 17.186 1.00 97.94 95 ASP A CA 1
ATOM 728 C C . ASP A 1 95 ? -12.728 5.152 15.787 1.00 97.94 95 ASP A C 1
ATOM 730 O O . ASP A 1 95 ? -12.799 5.980 14.879 1.00 97.94 95 ASP A O 1
ATOM 734 N N . VAL A 1 96 ? -12.193 3.946 15.597 1.00 98.00 96 VAL A N 1
ATOM 735 C CA . VAL A 1 96 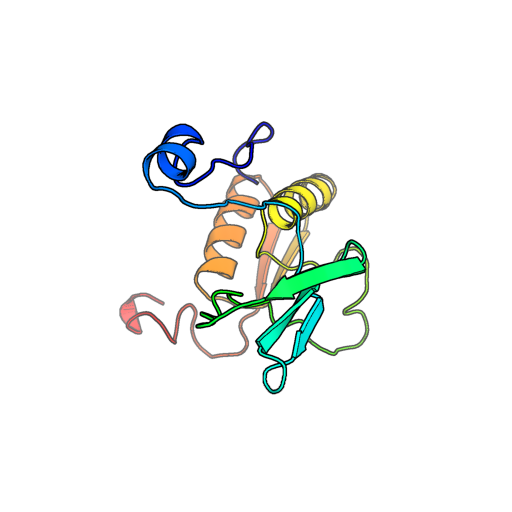? -11.715 3.452 14.302 1.00 98.00 96 VAL A CA 1
ATOM 736 C C . VAL A 1 96 ? -12.297 2.070 14.037 1.00 98.00 96 VAL A C 1
ATOM 738 O O . VAL A 1 96 ? -12.161 1.157 14.854 1.00 98.00 96 VAL A O 1
ATOM 741 N N . VAL A 1 97 ? -12.900 1.895 12.862 1.00 97.75 97 VAL A N 1
ATOM 742 C CA . VAL A 1 97 ? -13.395 0.598 12.391 1.00 97.75 97 VAL A CA 1
ATOM 743 C C . VAL A 1 97 ? -12.448 0.045 11.334 1.00 97.75 97 VAL A C 1
ATOM 745 O O . VAL A 1 97 ? -12.102 0.728 10.374 1.00 97.75 97 VAL A O 1
ATOM 748 N N . ILE A 1 98 ? -12.038 -1.209 11.505 1.00 97.69 98 ILE A N 1
ATOM 749 C CA . ILE A 1 98 ? -11.208 -1.946 10.554 1.00 97.69 98 ILE A CA 1
ATOM 750 C C . ILE A 1 98 ? -12.052 -3.056 9.942 1.00 97.69 98 ILE A C 1
ATOM 752 O O . ILE A 1 98 ? -12.556 -3.929 10.647 1.00 97.69 98 ILE A O 1
ATOM 756 N N . LEU A 1 99 ? -12.184 -3.028 8.617 1.00 96.62 99 LEU A N 1
ATOM 757 C CA . LEU A 1 99 ? -12.885 -4.055 7.854 1.00 96.62 99 LEU A CA 1
ATOM 758 C C . LEU A 1 99 ? -11.879 -5.117 7.387 1.00 96.62 99 LEU A C 1
ATOM 760 O O . LEU A 1 99 ? -11.055 -4.863 6.506 1.00 96.62 99 LEU A O 1
ATOM 764 N N . GLY A 1 100 ? -11.956 -6.306 7.982 1.00 96.25 100 GLY A N 1
ATOM 765 C CA . GLY A 1 100 ? -11.083 -7.452 7.733 1.00 96.25 100 GLY A CA 1
ATOM 766 C C . GLY A 1 100 ? -10.101 -7.734 8.877 1.00 96.25 100 GLY A C 1
ATOM 767 O O . GLY A 1 100 ? -9.207 -6.946 9.172 1.00 96.25 100 GLY A O 1
ATOM 768 N N . GLY A 1 101 ? -10.212 -8.922 9.459 1.00 96.56 101 GLY A N 1
ATOM 769 C CA . GLY A 1 101 ? -9.391 -9.517 10.515 1.00 96.56 101 GLY A CA 1
ATOM 770 C C . GLY A 1 101 ? -8.241 -10.395 10.004 1.00 96.56 101 GLY A C 1
ATOM 771 O O . GLY A 1 101 ? -7.905 -11.416 10.605 1.00 96.56 101 GLY A O 1
ATOM 772 N N . GLY A 1 102 ? -7.636 -10.026 8.871 1.00 96.12 102 GLY A N 1
ATOM 773 C CA . GLY A 1 102 ? -6.378 -10.617 8.391 1.00 96.12 102 GLY A CA 1
ATOM 774 C C . GLY A 1 102 ? -5.140 -9.970 9.030 1.00 96.12 102 GLY A C 1
ATOM 775 O O . GLY A 1 102 ? -5.270 -9.028 9.804 1.00 96.12 102 GLY A O 1
ATOM 776 N N . PHE A 1 103 ? -3.931 -10.406 8.644 1.00 96.06 103 PHE A N 1
ATOM 777 C CA . PHE A 1 103 ? -2.669 -9.870 9.192 1.00 96.06 103 PHE A CA 1
ATOM 778 C C . PHE A 1 103 ? -2.596 -8.342 9.161 1.00 96.06 103 PHE A C 1
ATOM 780 O O . PHE A 1 103 ? -2.424 -7.717 10.199 1.00 96.06 103 PHE A O 1
ATOM 787 N N . ILE A 1 104 ? -2.803 -7.738 7.986 1.00 95.94 104 ILE A N 1
ATOM 788 C CA . ILE A 1 104 ? -2.738 -6.278 7.828 1.00 95.94 104 ILE A CA 1
ATOM 789 C C . ILE A 1 104 ? -3.755 -5.586 8.746 1.00 95.94 104 ILE A C 1
ATOM 791 O O . ILE A 1 104 ? -3.408 -4.636 9.441 1.00 95.94 104 ILE A O 1
ATOM 795 N N . GLY A 1 105 ? -4.999 -6.073 8.773 1.00 96.75 105 GLY A N 1
ATOM 796 C CA . GLY A 1 105 ? -6.056 -5.493 9.600 1.00 96.75 105 GLY A CA 1
ATOM 797 C C . GLY A 1 105 ? -5.721 -5.550 11.088 1.00 96.75 105 GLY A C 1
ATOM 798 O O . GLY A 1 105 ? -5.809 -4.534 11.772 1.00 96.75 105 GLY A O 1
ATOM 799 N N . LEU A 1 106 ? -5.258 -6.701 11.581 1.00 97.38 106 LEU A N 1
ATOM 800 C CA . LEU A 1 106 ? -4.917 -6.886 12.993 1.00 97.38 106 LEU A CA 1
ATOM 801 C C . LEU A 1 106 ? -3.642 -6.144 13.412 1.00 97.38 106 LEU A C 1
ATOM 803 O O . LEU A 1 106 ? -3.590 -5.602 14.514 1.00 97.38 106 LEU A O 1
ATOM 807 N N . GLU A 1 107 ? -2.633 -6.041 12.547 1.00 97.00 107 GLU A N 1
ATOM 808 C CA . GLU A 1 107 ? -1.435 -5.241 12.828 1.00 97.00 107 GLU A CA 1
ATOM 809 C C . GLU A 1 107 ? -1.754 -3.744 12.935 1.00 97.00 107 GLU A C 1
ATOM 811 O O . GLU A 1 107 ? -1.244 -3.055 13.829 1.00 97.00 107 GLU A O 1
ATOM 816 N N . ILE A 1 108 ? -2.615 -3.227 12.050 1.00 96.56 108 ILE A N 1
ATOM 817 C CA . ILE A 1 108 ? -3.111 -1.849 12.148 1.00 96.56 108 ILE A CA 1
ATOM 818 C C . ILE A 1 108 ? -3.956 -1.696 13.411 1.00 96.56 108 ILE A C 1
ATOM 820 O O . ILE A 1 108 ? -3.757 -0.725 14.140 1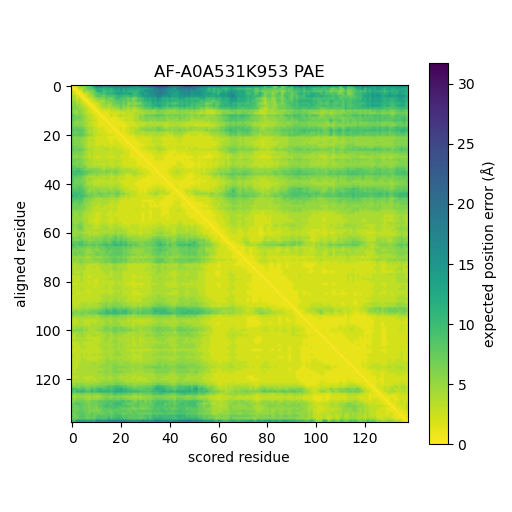.00 96.56 108 ILE A O 1
ATOM 824 N N . ALA A 1 109 ? -4.845 -2.653 13.700 1.00 97.69 109 ALA A N 1
ATOM 825 C CA . ALA A 1 109 ? -5.698 -2.630 14.883 1.00 97.69 109 ALA A CA 1
ATOM 826 C C . ALA A 1 109 ? -4.870 -2.505 16.161 1.00 97.69 109 ALA A C 1
ATOM 828 O O . ALA A 1 109 ? -5.085 -1.587 16.952 1.00 97.69 109 ALA A O 1
ATOM 829 N N . ALA A 1 110 ? -3.865 -3.368 16.317 1.00 97.38 110 ALA A N 1
ATOM 830 C CA . ALA A 1 110 ? -2.943 -3.335 17.443 1.00 97.38 110 ALA A CA 1
ATOM 831 C C . ALA A 1 110 ? -2.179 -2.004 17.509 1.00 97.38 110 ALA A C 1
ATOM 833 O O . ALA A 1 110 ? -2.067 -1.406 18.577 1.00 97.38 110 ALA A O 1
ATOM 834 N N . THR A 1 111 ? -1.705 -1.498 16.365 1.00 96.06 111 THR A N 1
ATOM 835 C CA . THR A 1 111 ? -0.966 -0.228 16.301 1.00 96.06 111 THR A CA 1
ATOM 836 C C . THR A 1 111 ? -1.834 0.966 16.721 1.00 96.06 111 THR A C 1
ATOM 838 O O . THR A 1 111 ? -1.378 1.810 17.488 1.00 96.06 111 THR A O 1
ATOM 841 N N . LEU A 1 112 ? -3.079 1.054 16.247 1.00 96.31 112 LEU A N 1
ATOM 842 C CA . LEU A 1 112 ? -3.995 2.149 16.585 1.00 96.31 112 LEU A CA 1
ATOM 843 C C . LEU A 1 112 ? -4.521 2.037 18.018 1.00 96.31 112 LEU A C 1
ATOM 845 O O . LEU A 1 112 ? -4.633 3.051 18.706 1.00 96.31 112 LEU A O 1
ATOM 849 N N . LYS A 1 113 ? -4.763 0.813 18.500 1.00 97.19 113 LYS A N 1
ATOM 850 C CA . LYS A 1 113 ? -5.116 0.559 19.899 1.00 97.19 113 LYS A CA 1
ATOM 851 C C . LYS A 1 113 ? -3.999 1.008 20.841 1.00 97.19 113 LYS A C 1
ATOM 853 O O . LYS A 1 113 ? -4.275 1.698 21.817 1.00 97.19 113 LYS A O 1
ATOM 858 N N . ALA A 1 114 ? -2.744 0.684 20.519 1.00 95.44 114 ALA A N 1
ATOM 859 C CA . ALA A 1 114 ? -1.576 1.155 21.265 1.00 95.44 114 ALA A CA 1
ATOM 860 C C . ALA A 1 114 ? -1.418 2.687 21.214 1.00 95.44 114 ALA A C 1
ATOM 862 O O . ALA A 1 114 ? -0.902 3.284 22.151 1.00 95.44 114 ALA A O 1
ATOM 863 N N . ALA A 1 115 ? -1.911 3.334 20.153 1.00 92.94 115 ALA A N 1
ATOM 864 C CA . ALA A 1 115 ? -1.971 4.791 20.021 1.00 92.94 115 ALA A CA 1
ATOM 865 C C . ALA A 1 115 ? -3.208 5.432 20.694 1.00 92.94 115 ALA A C 1
ATOM 867 O O . ALA A 1 115 ? -3.539 6.582 20.395 1.00 92.94 115 ALA A O 1
ATOM 868 N N . GLY A 1 116 ? -3.906 4.696 21.568 1.00 94.94 116 GLY A N 1
ATOM 869 C CA . GLY A 1 116 ? -5.013 5.200 22.386 1.00 94.94 116 GLY A CA 1
ATOM 870 C C . GLY A 1 116 ? -6.376 5.240 21.693 1.00 94.94 116 GLY A C 1
ATOM 871 O O . GLY A 1 116 ? -7.314 5.794 22.254 1.00 94.94 116 GLY A O 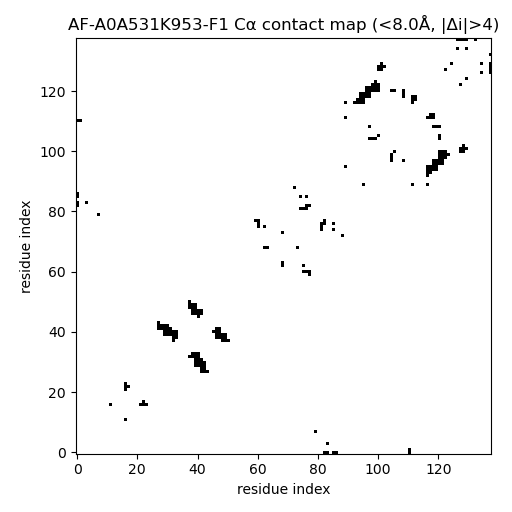1
ATOM 872 N N . ARG A 1 117 ? -6.512 4.669 20.491 1.00 97.31 117 ARG A N 1
ATOM 873 C CA . ARG A 1 117 ? -7.781 4.680 19.745 1.00 97.31 117 ARG A CA 1
ATOM 874 C C . ARG A 1 117 ? -8.695 3.539 20.176 1.00 97.31 117 ARG A C 1
ATOM 876 O O . ARG A 1 117 ? -8.236 2.444 20.526 1.00 97.31 117 ARG A O 1
ATOM 883 N N . LYS A 1 118 ? -10.005 3.765 20.106 1.00 98.31 118 LYS A N 1
ATOM 884 C CA . LYS A 1 118 ? -11.014 2.722 20.284 1.00 98.31 118 LYS A CA 1
ATOM 885 C C . LYS A 1 118 ? -11.211 1.999 18.957 1.00 98.31 118 LYS A C 1
ATOM 887 O O . LYS A 1 118 ? -11.804 2.521 18.023 1.00 98.31 118 LYS A O 1
ATOM 892 N N . VAL A 1 119 ? -10.652 0.796 18.859 1.00 98.50 119 VAL A N 1
ATOM 893 C CA . VAL A 1 119 ? -10.633 0.024 17.613 1.00 98.50 119 VAL A CA 1
ATOM 894 C C . VAL A 1 119 ? -11.689 -1.073 17.644 1.00 98.50 119 VAL A C 1
ATOM 896 O O . VAL A 1 119 ? -11.721 -1.867 18.582 1.00 98.50 119 VAL A O 1
ATOM 899 N N . THR A 1 120 ? -12.496 -1.147 16.588 1.00 98.50 120 THR A N 1
ATOM 900 C CA . THR A 1 120 ? -13.402 -2.267 16.308 1.00 98.50 120 THR A CA 1
ATOM 901 C C . THR A 1 120 ? -12.947 -2.968 15.034 1.00 98.50 120 THR A C 1
ATOM 903 O O . THR A 1 120 ? -12.728 -2.313 14.017 1.00 98.50 120 THR A O 1
ATOM 906 N N . VAL A 1 121 ? -12.811 -4.293 15.072 1.00 98.25 121 VAL A N 1
ATOM 907 C CA . VAL A 1 121 ? -12.518 -5.106 13.884 1.00 98.25 121 VAL A CA 1
ATOM 908 C C . VAL A 1 121 ? -13.789 -5.838 13.480 1.00 98.25 121 VAL A C 1
ATOM 910 O O . VAL A 1 121 ? -14.401 -6.510 14.305 1.00 98.25 121 VAL A O 1
ATOM 913 N N . VAL A 1 122 ? -14.173 -5.709 12.213 1.00 97.19 122 VAL A N 1
ATOM 914 C CA . VAL A 1 122 ? -15.291 -6.442 11.615 1.00 97.19 122 VAL A CA 1
ATOM 915 C C . VAL A 1 122 ? -14.713 -7.454 10.636 1.00 97.19 122 VAL A C 1
ATOM 917 O O . VAL A 1 122 ? -14.082 -7.075 9.649 1.00 97.19 122 VAL A O 1
ATOM 920 N N . GLU A 1 123 ? -14.912 -8.737 10.910 1.00 95.88 123 GLU A N 1
ATOM 921 C CA . GLU A 1 123 ? -14.531 -9.838 10.025 1.00 95.88 123 GLU A CA 1
ATOM 922 C C . GLU A 1 123 ? -15.796 -10.502 9.474 1.00 95.88 123 GLU A C 1
ATOM 924 O O . GLU A 1 123 ? -16.795 -10.631 10.177 1.00 95.88 123 GLU A O 1
ATOM 929 N N . ALA A 1 124 ? -15.765 -10.856 8.190 1.00 93.12 124 ALA A N 1
ATOM 930 C CA . ALA A 1 124 ? -16.901 -11.445 7.493 1.00 93.12 124 ALA A CA 1
ATOM 931 C C . ALA A 1 124 ? -16.994 -12.961 7.709 1.00 93.12 124 ALA A C 1
ATOM 933 O O . ALA A 1 124 ? -18.063 -13.532 7.515 1.00 93.12 124 ALA A O 1
ATOM 934 N N . VAL A 1 125 ? -15.878 -13.610 8.056 1.00 91.25 125 VAL A N 1
ATOM 935 C CA . VAL A 1 125 ? -15.824 -15.046 8.356 1.00 91.25 125 VAL A CA 1
ATOM 936 C C . VAL A 1 125 ? -15.774 -15.316 9.862 1.00 91.25 125 VAL A C 1
ATOM 938 O O . VAL A 1 125 ? -15.486 -14.433 10.662 1.00 91.25 125 VAL A O 1
ATOM 941 N N . ASP A 1 126 ? -15.984 -16.574 10.243 1.00 93.19 126 ASP A N 1
ATOM 942 C CA . ASP A 1 126 ? -16.156 -16.985 11.645 1.00 93.19 126 ASP A CA 1
ATOM 943 C C . ASP A 1 126 ? -14.907 -16.815 12.529 1.00 93.19 126 ASP A C 1
ATOM 945 O O . ASP A 1 126 ? -14.989 -16.951 13.748 1.00 93.19 126 ASP A O 1
ATOM 949 N N . ARG A 1 127 ? -13.727 -16.598 11.928 1.00 95.38 127 ARG A N 1
ATOM 950 C CA . ARG A 1 127 ? -12.427 -16.619 12.617 1.00 95.38 127 ARG A CA 1
ATOM 951 C C . ARG A 1 127 ? -11.452 -15.589 12.057 1.00 95.38 127 ARG A C 1
ATOM 953 O O . ARG A 1 127 ? -11.297 -15.454 10.840 1.0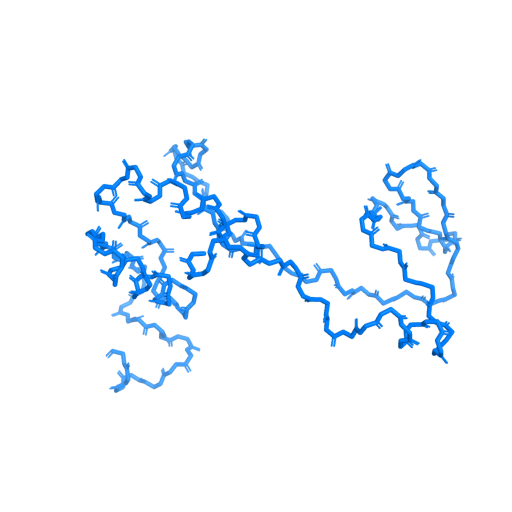0 95.38 127 ARG A O 1
ATOM 960 N N . LEU A 1 128 ? -10.718 -14.930 12.951 1.00 96.69 128 LEU A N 1
ATOM 961 C CA . LEU A 1 128 ? -9.589 -14.074 12.594 1.00 96.69 128 LEU A CA 1
ATOM 962 C C . LEU A 1 128 ? -8.476 -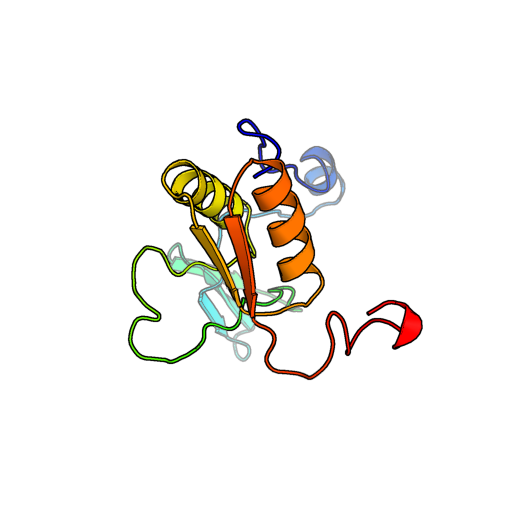14.905 11.945 1.00 96.69 128 LEU A C 1
ATOM 964 O O . LEU A 1 128 ? -8.313 -16.087 12.220 1.00 96.69 128 LEU A O 1
ATOM 968 N N . LEU A 1 129 ? -7.701 -14.314 11.031 1.00 96.06 129 LEU A N 1
ATOM 969 C CA . LEU A 1 129 ? -6.576 -15.003 10.372 1.00 96.06 129 LEU A CA 1
ATOM 970 C C . LEU A 1 129 ? -6.922 -16.378 9.750 1.00 96.06 129 LEU A C 1
ATOM 972 O O . LEU A 1 129 ? -6.014 -17.149 9.436 1.00 96.06 129 LEU A O 1
ATOM 976 N N . GLY A 1 130 ? -8.202 -16.691 9.503 1.00 94.25 130 GLY A N 1
ATOM 977 C CA . GLY A 1 130 ? -8.657 -18.061 9.227 1.00 94.25 130 GLY A CA 1
ATOM 978 C C . GLY A 1 130 ? -8.080 -18.708 7.963 1.00 94.25 130 GLY A C 1
ATOM 979 O O . GLY A 1 130 ? -8.123 -19.926 7.823 1.00 94.25 130 GLY A O 1
ATOM 980 N N . ARG A 1 131 ? -7.505 -17.901 7.062 1.00 91.62 131 ARG A N 1
ATOM 981 C CA . ARG A 1 131 ? -6.803 -18.344 5.844 1.00 91.62 131 ARG A CA 1
ATOM 982 C C . ARG A 1 131 ? -5.305 -18.615 6.030 1.00 91.62 131 ARG A C 1
ATOM 984 O O . ARG A 1 131 ? -4.661 -19.055 5.086 1.00 91.62 131 ARG A O 1
ATOM 991 N N . ALA A 1 132 ? -4.736 -18.242 7.172 1.00 92.56 132 ALA A N 1
ATOM 992 C CA . ALA A 1 132 ? -3.291 -18.159 7.366 1.00 92.56 132 ALA A CA 1
ATOM 993 C C . ALA A 1 132 ? -2.776 -18.940 8.577 1.00 92.56 132 ALA A C 1
ATOM 995 O O . ALA A 1 132 ? -1.610 -19.327 8.580 1.00 92.56 132 ALA A O 1
ATOM 996 N N . VAL A 1 133 ? -3.610 -19.165 9.595 1.00 94.44 133 VAL A N 1
ATOM 997 C CA . VAL A 1 133 ? -3.200 -19.847 10.830 1.00 94.44 133 VAL A CA 1
ATOM 998 C C . VAL A 1 133 ? -4.155 -20.979 11.195 1.00 94.44 133 VAL A C 1
ATOM 1000 O O . VAL A 1 133 ? -5.312 -21.011 10.769 1.00 94.44 133 VAL A O 1
ATOM 1003 N N . ALA A 1 134 ? -3.656 -21.919 12.000 1.00 94.50 134 ALA A N 1
ATOM 1004 C CA . ALA A 1 134 ? -4.469 -22.990 12.560 1.00 94.50 134 ALA A CA 1
ATOM 1005 C C . ALA A 1 134 ? -5.553 -22.422 13.502 1.00 94.50 134 ALA A C 1
ATOM 1007 O O . ALA A 1 134 ? -5.299 -21.416 14.164 1.00 94.50 134 ALA A O 1
ATOM 1008 N N . PRO A 1 135 ? -6.724 -23.077 13.632 1.00 93.88 135 PRO A N 1
ATOM 1009 C CA . PRO A 1 135 ? -7.830 -22.576 14.452 1.00 93.88 135 PRO A CA 1
ATOM 1010 C C . PRO A 1 135 ? -7.471 -22.238 15.905 1.00 93.88 135 PRO A C 1
ATOM 1012 O O . PRO A 1 135 ? -8.045 -21.312 16.448 1.00 93.88 135 PRO A O 1
ATOM 1015 N N . ILE A 1 136 ? -6.506 -22.936 16.514 1.00 95.44 136 ILE A N 1
ATOM 1016 C CA . ILE A 1 136 ? -6.064 -22.693 17.902 1.00 95.44 136 ILE A CA 1
ATOM 1017 C C . ILE A 1 136 ? -5.368 -21.334 18.108 1.00 95.44 136 ILE A C 1
ATOM 1019 O O . ILE A 1 136 ? -5.212 -20.888 19.239 1.00 95.44 136 ILE A O 1
ATOM 1023 N N . LEU A 1 137 ? -4.913 -20.693 17.027 1.00 92.06 137 LEU A N 1
ATOM 1024 C CA . LEU A 1 137 ? -4.240 -19.391 17.056 1.00 92.06 137 LEU A CA 1
ATOM 1025 C C . LEU A 1 137 ? -5.190 -18.215 16.779 1.00 92.06 137 LEU A C 1
ATOM 1027 O O . LEU A 1 137 ? -4.734 -17.072 16.777 1.00 92.06 137 LEU A O 1
ATOM 1031 N N . SER A 1 138 ? -6.465 -18.491 16.487 1.00 86.00 138 SER A N 1
ATOM 1032 C CA . SER A 1 138 ? -7.487 -17.496 16.153 1.00 86.00 138 SER A CA 1
ATOM 1033 C C . SER A 1 138 ? -8.536 -17.366 17.242 1.00 86.00 138 SER A C 1
ATOM 1035 O O . SER A 1 138 ? -8.837 -18.376 17.906 1.00 86.00 138 SER A O 1
#

Foldseek 3Di:
DQDPPDDDDDPDDPCVCVVVVHPDDPPWDFPDQDVVQQWTQIPVRDIDHDPDDDDPPDDDDDQDPDPCSPPQLNADDDDPVSVNSPVVSLVVAQEDEFEALAPVSVVVQVVSVVVNHHYDYDYPDPDHNVVPDDRVVD

Radius of gyration: 20.02 Å; Cα contacts (8 Å, |Δi|>4): 130; chains: 1; bounding box: 50×36×54 Å